Protein AF-A0A527XS07-F1 (afdb_monomer_lite)

Radius of gyration: 22.28 Å; chains: 1; bounding box: 47×31×51 Å

Sequence (104 aa):
AIPHRRAGKLIVATDEAQDPVLASIQAGAAACGVDDLRFVSAAEAQALEPALHCTKALLSPSTGIIDSHALMLGLLGDAEDNGATLSLNTRIVSGRVEPSRIVV

Secondary structure (DSSP, 8-state):
---EE---EEEEESSGGGHHHHHHHHHHHHHTT----EEEEHHHHHHH-TT---SEEEEESS--EE-HHHHHHHHHHHHHHTT----TT------EEETTEEE-

Structure (mmCIF, N/CA/C/O backbone):
data_AF-A0A527XS07-F1
#
_entry.id   AF-A0A527XS07-F1
#
loop_
_atom_site.group_PDB
_atom_site.id
_atom_site.type_symbol
_atom_site.label_atom_id
_atom_site.label_alt_id
_atom_site.label_comp_id
_atom_site.label_asym_id
_atom_site.label_entity_id
_atom_site.label_seq_id
_atom_site.pdbx_PDB_ins_code
_atom_site.Cartn_x
_atom_site.Cartn_y
_atom_site.Cartn_z
_atom_site.occupancy
_atom_site.B_iso_or_equiv
_atom_site.auth_seq_id
_atom_site.auth_comp_id
_atom_site.auth_asym_id
_atom_site.auth_atom_id
_atom_site.pdbx_PDB_model_num
ATOM 1 N N . ALA A 1 1 ? -0.622 -13.347 -13.367 1.00 83.19 1 ALA A N 1
ATOM 2 C CA . ALA A 1 1 ? -1.282 -12.478 -12.365 1.00 83.19 1 ALA A CA 1
ATOM 3 C C . ALA A 1 1 ? -0.422 -12.438 -11.106 1.00 83.19 1 ALA A C 1
ATOM 5 O O . ALA A 1 1 ? 0.109 -13.482 -10.745 1.00 83.19 1 ALA A O 1
ATOM 6 N N . ILE A 1 2 ? -0.258 -11.271 -10.470 1.00 97.19 2 ILE A N 1
ATOM 7 C CA . ILE A 1 2 ? 0.614 -11.109 -9.292 1.00 97.19 2 ILE A CA 1
ATOM 8 C C . ILE A 1 2 ? -0.127 -11.529 -8.009 1.00 97.19 2 ILE A C 1
ATOM 10 O O . ILE A 1 2 ? -1.226 -11.013 -7.767 1.00 97.19 2 ILE A O 1
ATOM 14 N N . PRO A 1 3 ? 0.435 -12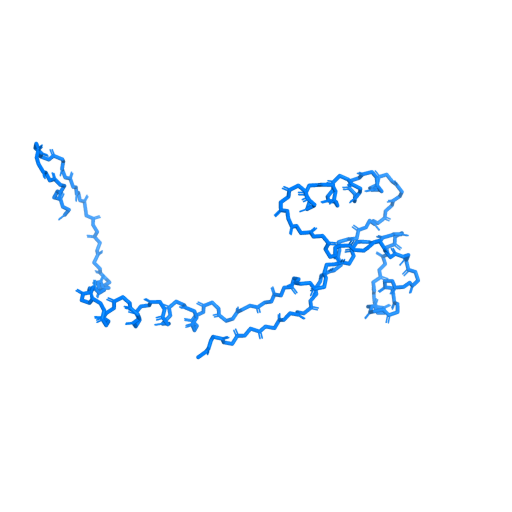.428 -7.174 1.00 98.19 3 PRO A N 1
ATOM 15 C CA . PRO A 1 3 ? -0.160 -12.792 -5.891 1.00 98.19 3 PRO A CA 1
ATOM 16 C C . PRO A 1 3 ? -0.307 -11.581 -4.963 1.00 98.19 3 PRO A C 1
ATOM 18 O O . PRO A 1 3 ? 0.653 -10.864 -4.684 1.00 98.19 3 PRO A O 1
ATOM 21 N N . HIS A 1 4 ? -1.520 -11.355 -4.465 1.00 98.00 4 HIS A N 1
ATOM 22 C CA . HIS A 1 4 ? -1.826 -10.283 -3.521 1.00 98.00 4 HIS A CA 1
ATOM 23 C C . HIS A 1 4 ? -3.041 -10.647 -2.666 1.00 98.00 4 HIS A C 1
ATOM 25 O O . HIS A 1 4 ? -3.853 -11.496 -3.038 1.00 98.00 4 HIS A O 1
ATOM 31 N N . ARG A 1 5 ? -3.179 -9.988 -1.512 1.00 98.06 5 ARG A N 1
ATOM 32 C CA . ARG A 1 5 ? -4.310 -10.167 -0.598 1.00 98.06 5 ARG A CA 1
ATOM 33 C C . ARG A 1 5 ? -4.722 -8.833 0.007 1.00 98.06 5 ARG A C 1
ATOM 35 O O . ARG A 1 5 ? -3.924 -8.196 0.691 1.00 98.06 5 ARG A O 1
ATOM 42 N N . ARG A 1 6 ? -5.989 -8.454 -0.169 1.00 97.00 6 ARG A N 1
ATOM 43 C CA . ARG A 1 6 ? -6.622 -7.339 0.556 1.00 97.00 6 ARG A CA 1
ATOM 44 C C . ARG A 1 6 ? -6.936 -7.770 1.985 1.00 97.00 6 ARG A C 1
ATOM 46 O O . ARG A 1 6 ? -8.038 -8.210 2.284 1.00 97.00 6 ARG A O 1
ATOM 53 N N . ALA A 1 7 ? -5.909 -7.753 2.827 1.00 96.88 7 ALA A N 1
ATOM 54 C CA . ALA A 1 7 ? -5.993 -8.197 4.215 1.00 96.88 7 ALA A CA 1
ATOM 55 C C . ALA A 1 7 ? -6.734 -7.200 5.125 1.00 96.88 7 ALA A C 1
ATOM 57 O O . ALA A 1 7 ? -7.100 -7.557 6.238 1.00 96.88 7 ALA A O 1
ATOM 58 N N . GLY A 1 8 ? -6.955 -5.971 4.657 1.00 97.25 8 GLY A N 1
ATOM 59 C CA . GLY A 1 8 ? -7.429 -4.865 5.474 1.00 97.25 8 GLY A CA 1
ATOM 60 C C . GLY A 1 8 ? -6.336 -4.298 6.385 1.00 97.25 8 GLY A C 1
ATOM 61 O O . GLY A 1 8 ? -5.217 -4.810 6.461 1.00 97.25 8 GLY A O 1
ATOM 62 N N . LYS A 1 9 ? -6.654 -3.191 7.057 1.00 98.19 9 LYS A N 1
ATOM 63 C CA . LYS A 1 9 ? -5.821 -2.571 8.095 1.00 98.19 9 LYS A CA 1
ATOM 64 C C . LYS A 1 9 ? -6.705 -1.851 9.102 1.00 98.19 9 LYS A C 1
ATOM 66 O O . LYS A 1 9 ? -7.609 -1.121 8.702 1.00 98.19 9 LYS A O 1
ATOM 71 N N . LEU A 1 10 ? -6.388 -1.993 10.384 1.00 98.31 10 LEU A N 1
ATOM 72 C CA . LEU A 1 10 ? -6.898 -1.128 11.444 1.00 98.31 10 LEU A CA 1
ATOM 73 C C . LEU A 1 10 ? -5.837 -0.076 11.776 1.00 98.31 10 LEU A C 1
ATOM 75 O O . LEU A 1 10 ? -4.694 -0.409 12.083 1.00 98.31 10 LEU A O 1
ATOM 79 N N . ILE A 1 11 ? -6.212 1.197 11.692 1.00 98.31 11 ILE A N 1
ATOM 80 C CA . ILE A 1 11 ? -5.426 2.314 12.222 1.00 98.31 11 ILE A CA 1
ATOM 81 C C . ILE A 1 11 ? -6.041 2.651 13.573 1.00 98.31 11 ILE A C 1
ATOM 83 O O . ILE A 1 11 ? -7.198 3.059 13.628 1.00 98.31 11 ILE A O 1
ATOM 87 N N . VAL A 1 12 ? -5.304 2.419 14.652 1.00 98.06 12 VAL A N 1
ATOM 88 C CA . VAL A 1 12 ? -5.860 2.405 16.010 1.00 98.06 12 VAL A CA 1
ATOM 89 C C . VAL A 1 12 ? -5.449 3.647 16.789 1.00 98.06 12 VAL A C 1
ATOM 91 O O . VAL A 1 12 ? -4.312 4.102 16.675 1.00 98.06 12 VAL A O 1
ATOM 94 N N . ALA A 1 13 ? -6.375 4.166 17.587 1.00 98.06 13 ALA A N 1
ATOM 95 C CA . ALA A 1 13 ? -6.099 5.093 18.672 1.00 98.06 13 ALA A CA 1
ATOM 96 C C . ALA A 1 13 ? -6.007 4.300 19.983 1.00 98.06 13 ALA A C 1
ATOM 98 O O . ALA A 1 13 ? -6.849 3.442 20.257 1.00 98.06 13 ALA A O 1
ATOM 99 N N . THR A 1 14 ? -4.982 4.555 20.790 1.00 97.44 14 THR A N 1
ATOM 100 C CA . THR A 1 14 ? -4.793 3.911 22.104 1.00 97.44 14 THR A CA 1
ATOM 101 C C . THR A 1 14 ? -5.268 4.771 23.271 1.00 97.44 14 THR A C 1
ATOM 103 O O . THR A 1 14 ? -5.331 4.284 24.396 1.00 97.44 14 THR A O 1
ATOM 106 N N . ASP A 1 15 ? -5.605 6.029 23.002 1.00 96.81 15 ASP A N 1
ATOM 107 C CA . ASP A 1 15 ? -6.149 7.000 23.943 1.00 96.81 15 ASP A CA 1
ATOM 108 C C . ASP A 1 15 ? -7.018 8.028 23.195 1.00 96.81 15 ASP A C 1
ATOM 110 O O . ASP A 1 15 ? -7.013 8.098 21.965 1.00 96.81 15 ASP A O 1
ATOM 114 N N . GLU A 1 16 ? -7.790 8.822 23.937 1.00 94.38 16 GLU A N 1
ATOM 115 C CA . GLU A 1 16 ? -8.724 9.806 23.371 1.00 94.38 16 GLU A CA 1
ATOM 116 C C . GLU A 1 16 ? -8.026 11.000 22.697 1.00 94.38 16 GLU A C 1
ATOM 118 O O . GLU A 1 16 ? -8.621 11.665 21.849 1.00 94.38 16 GLU A O 1
ATOM 123 N N . ALA A 1 17 ? -6.758 11.283 23.019 1.00 97.06 17 ALA A N 1
ATOM 124 C CA . ALA A 1 17 ? -6.030 12.395 22.408 1.00 97.06 17 ALA A CA 1
ATOM 125 C C . ALA A 1 17 ? -5.662 12.110 20.939 1.00 97.06 17 ALA A C 1
ATOM 127 O O . ALA A 1 17 ? -5.363 13.037 20.184 1.00 97.06 17 ALA A O 1
ATOM 128 N N . GLN A 1 18 ? -5.717 10.843 20.516 1.00 97.88 18 GLN A N 1
ATOM 129 C CA . GLN A 1 18 ? -5.448 10.409 19.143 1.00 97.88 18 GLN A CA 1
ATOM 130 C C . GLN A 1 18 ? -6.690 10.428 18.232 1.00 97.88 18 GLN A C 1
ATOM 132 O O . GLN A 1 18 ? -6.551 10.344 17.010 1.00 97.88 18 GLN A O 1
ATOM 137 N N . ASP A 1 19 ? -7.899 10.610 18.769 1.00 95.38 19 ASP A N 1
ATOM 138 C CA . ASP A 1 19 ? -9.138 10.655 17.977 1.00 95.38 19 ASP A CA 1
ATOM 139 C C . ASP A 1 19 ? -9.133 11.732 16.869 1.00 95.38 19 ASP A C 1
ATOM 141 O O . ASP A 1 19 ? -9.494 11.414 15.726 1.00 95.38 19 ASP A O 1
ATOM 145 N N . PRO A 1 20 ? -8.680 12.980 17.125 1.00 97.12 20 PRO A N 1
ATOM 146 C CA . PRO A 1 20 ? -8.559 13.994 16.076 1.00 97.12 20 PRO A CA 1
ATOM 147 C C . PRO A 1 20 ? -7.587 13.589 14.958 1.00 97.12 20 PRO A C 1
ATOM 149 O O . PRO A 1 20 ? -7.772 13.977 13.802 1.00 97.12 20 PRO A O 1
ATOM 152 N N . VAL A 1 21 ? -6.568 12.780 15.274 1.00 97.94 21 VAL A N 1
ATOM 153 C CA . VAL A 1 21 ? -5.609 12.268 14.285 1.00 97.94 21 VAL A CA 1
ATOM 154 C C . VAL A 1 21 ? -6.291 11.270 13.354 1.00 97.94 21 VAL A C 1
ATOM 156 O O . VAL A 1 21 ? -6.115 11.367 12.142 1.00 97.94 21 VAL A O 1
ATOM 159 N N . LEU A 1 22 ? -7.130 10.366 13.874 1.00 97.94 22 LEU A N 1
ATOM 160 C CA . LEU A 1 22 ? -7.898 9.443 13.029 1.00 97.94 22 LEU A CA 1
ATOM 161 C C . LEU A 1 22 ? -8.843 10.187 12.070 1.00 97.94 22 LEU A C 1
ATOM 163 O O . LEU A 1 22 ? -8.959 9.804 10.906 1.00 97.94 22 LEU A O 1
ATOM 167 N N . ALA A 1 23 ? -9.474 11.274 12.525 1.00 97.06 23 ALA A N 1
ATOM 168 C CA . ALA A 1 23 ? -10.309 12.122 11.670 1.00 97.06 23 ALA A CA 1
ATOM 169 C C . ALA A 1 23 ? -9.498 12.817 10.565 1.00 97.06 23 ALA A C 1
ATOM 171 O O . ALA A 1 23 ? -9.912 12.819 9.406 1.00 97.06 23 ALA A O 1
ATOM 172 N N . SER A 1 24 ? -8.314 13.339 10.900 1.00 98.25 24 SER A N 1
ATOM 173 C CA . SER A 1 24 ? -7.382 13.908 9.919 1.00 98.25 24 SER A CA 1
ATOM 174 C C . SER A 1 24 ? -6.937 12.868 8.882 1.00 98.25 24 SER A C 1
ATOM 176 O O . SER A 1 24 ? -6.933 13.149 7.684 1.00 98.25 24 SER A O 1
ATOM 178 N N . ILE A 1 25 ? -6.650 11.634 9.314 1.00 98.31 25 ILE A N 1
ATOM 179 C CA . ILE A 1 25 ? -6.305 10.525 8.415 1.00 98.31 25 ILE A CA 1
ATOM 180 C C . ILE A 1 25 ? -7.463 10.207 7.463 1.00 98.31 25 ILE A C 1
ATOM 182 O O . ILE A 1 25 ? -7.222 10.051 6.268 1.00 98.31 25 ILE A O 1
ATOM 186 N N . GLN A 1 26 ? -8.707 10.135 7.949 1.00 98.25 26 GLN A N 1
ATOM 187 C CA . GLN A 1 26 ? -9.864 9.881 7.085 1.00 98.25 26 GLN A CA 1
ATOM 188 C C . GLN A 1 26 ? -10.067 11.005 6.058 1.00 98.25 26 GLN A C 1
ATOM 190 O O . GLN A 1 26 ? -10.291 10.724 4.883 1.00 98.25 26 GLN A O 1
ATOM 195 N N . ALA A 1 27 ? -9.937 12.266 6.478 1.00 98.12 27 ALA A N 1
ATOM 196 C CA . ALA A 1 27 ? -10.041 13.412 5.578 1.00 98.12 27 ALA A CA 1
ATOM 197 C C . ALA A 1 27 ? -8.934 13.403 4.508 1.00 98.12 27 ALA A C 1
ATOM 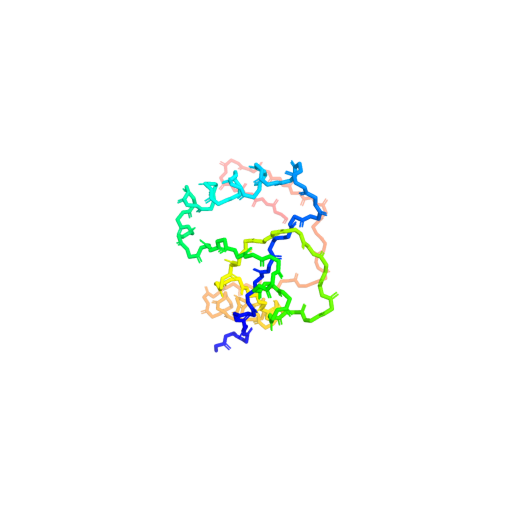199 O O . ALA A 1 27 ? -9.211 13.620 3.329 1.00 98.12 27 ALA A O 1
ATOM 200 N N . GLY A 1 28 ? -7.692 13.099 4.900 1.00 98.44 28 GLY A N 1
ATOM 201 C CA . GLY A 1 28 ? -6.572 12.943 3.970 1.00 98.44 28 GLY A CA 1
ATOM 202 C C . GLY A 1 28 ? -6.772 11.781 2.995 1.00 98.44 28 GLY A C 1
ATOM 203 O O . GLY A 1 28 ? -6.482 11.917 1.811 1.00 98.44 28 GLY A O 1
ATOM 204 N N . ALA A 1 29 ? -7.319 10.658 3.463 1.00 98.19 29 ALA A N 1
ATOM 205 C CA . ALA A 1 29 ? -7.651 9.518 2.615 1.00 98.19 29 ALA A CA 1
ATOM 206 C C . ALA A 1 29 ? -8.709 9.879 1.562 1.00 98.19 29 ALA A C 1
ATOM 208 O O . ALA A 1 29 ? -8.482 9.630 0.380 1.00 98.19 29 ALA A O 1
ATOM 209 N N . ALA A 1 30 ? -9.794 10.547 1.963 1.00 97.94 30 ALA A N 1
ATOM 210 C CA . ALA A 1 30 ? -10.829 11.017 1.042 1.00 97.94 30 ALA A CA 1
ATOM 211 C C . ALA A 1 30 ? -10.271 12.017 0.011 1.00 97.94 30 ALA A C 1
ATOM 213 O O . ALA A 1 30 ? -10.555 11.915 -1.179 1.00 97.94 30 ALA A O 1
ATOM 214 N N . ALA A 1 31 ? -9.392 12.937 0.429 1.00 98.44 31 ALA A N 1
ATOM 215 C CA . ALA A 1 31 ? -8.713 13.853 -0.492 1.00 98.44 31 ALA A CA 1
ATOM 216 C C . ALA A 1 31 ? -7.823 13.125 -1.523 1.00 98.44 31 ALA A C 1
ATOM 218 O O . ALA A 1 31 ? -7.627 13.624 -2.630 1.00 98.44 31 ALA A O 1
ATOM 219 N N . CYS A 1 32 ? -7.319 11.936 -1.182 1.00 97.94 32 CYS A N 1
ATOM 220 C CA . CYS A 1 32 ? -6.574 11.049 -2.076 1.00 97.94 32 CYS A CA 1
ATOM 221 C C . CYS A 1 32 ? -7.469 10.065 -2.863 1.00 97.94 32 CYS A C 1
ATOM 223 O O . CYS A 1 32 ? -6.936 9.191 -3.547 1.00 97.94 32 CYS A O 1
ATOM 225 N N . GLY A 1 33 ? -8.801 10.172 -2.767 1.00 98.12 33 GLY A N 1
ATOM 226 C CA . GLY A 1 33 ? -9.758 9.283 -3.441 1.00 98.12 33 GLY A CA 1
ATOM 227 C C . GLY A 1 33 ? -9.936 7.912 -2.776 1.00 98.12 33 GLY A C 1
ATOM 228 O O . GLY A 1 33 ? -10.342 6.953 -3.432 1.00 98.12 33 GLY A O 1
ATOM 229 N N . VAL A 1 34 ? -9.592 7.789 -1.492 1.00 98.12 34 VAL A N 1
ATOM 230 C CA . VAL A 1 34 ? -9.810 6.583 -0.683 1.00 98.12 34 VAL A CA 1
ATOM 231 C C . VAL A 1 34 ? -11.020 6.808 0.221 1.00 98.12 34 VAL A C 1
ATOM 233 O O . VAL A 1 34 ? -10.900 7.289 1.347 1.00 98.12 34 VAL A O 1
ATOM 236 N N . ASP A 1 35 ? -12.190 6.425 -0.284 1.00 96.75 35 ASP A N 1
ATOM 237 C CA . ASP A 1 35 ? -13.487 6.701 0.353 1.00 96.75 35 ASP A CA 1
ATOM 238 C C . ASP A 1 35 ? -14.037 5.520 1.174 1.00 96.75 35 ASP A C 1
ATOM 240 O O . ASP A 1 35 ? -15.151 5.566 1.694 1.00 96.75 35 ASP A O 1
ATOM 244 N N . ASP A 1 36 ? -13.278 4.427 1.291 1.00 97.88 36 ASP A N 1
ATOM 245 C CA . ASP A 1 36 ? -13.728 3.183 1.926 1.00 97.88 36 ASP A CA 1
ATOM 246 C C . ASP A 1 36 ? -13.345 3.055 3.409 1.00 97.88 36 ASP A C 1
ATOM 248 O O . ASP A 1 36 ? -13.634 2.025 4.028 1.00 97.88 36 ASP A O 1
ATOM 252 N N . LEU A 1 37 ? -12.726 4.092 3.988 1.00 98.12 37 LEU A N 1
ATOM 253 C CA . LEU A 1 37 ? -12.335 4.119 5.395 1.00 98.12 37 LEU A CA 1
ATOM 254 C C . LEU A 1 37 ? -13.545 4.277 6.318 1.00 98.12 37 LEU A C 1
ATOM 256 O O . LEU A 1 37 ? -14.351 5.195 6.162 1.00 98.12 37 LEU A O 1
ATOM 260 N N . ARG A 1 38 ? -13.633 3.420 7.340 1.00 97.88 38 ARG A N 1
ATOM 261 C CA . ARG A 1 38 ? -14.761 3.386 8.284 1.00 97.88 38 ARG A CA 1
ATOM 262 C C . ARG A 1 38 ? -14.276 3.510 9.711 1.00 97.88 38 ARG A C 1
ATOM 264 O O . ARG A 1 38 ? -13.408 2.750 10.131 1.00 97.88 38 ARG A O 1
ATOM 271 N N . PHE A 1 39 ? -14.856 4.431 10.469 1.00 98.00 39 PHE A N 1
ATOM 272 C CA . PHE A 1 39 ? -14.667 4.424 11.913 1.00 98.00 39 PHE A CA 1
ATOM 273 C C . PHE A 1 39 ? -15.305 3.175 12.510 1.00 98.00 39 PHE A C 1
ATOM 275 O O . PHE A 1 39 ? -16.420 2.814 12.140 1.00 98.00 39 PHE A O 1
ATOM 282 N N . VAL A 1 40 ? -14.592 2.550 13.439 1.00 97.81 40 VAL A N 1
ATOM 283 C CA . VAL A 1 40 ? -15.077 1.429 14.239 1.00 97.81 40 VAL A CA 1
ATOM 284 C C . VAL A 1 40 ? -14.765 1.692 15.710 1.00 97.81 40 VAL A C 1
ATOM 286 O O . VAL A 1 40 ? -13.745 2.296 16.063 1.00 97.81 40 VAL A O 1
ATOM 289 N N . SER A 1 41 ? -15.678 1.273 16.573 1.00 97.56 41 SER A N 1
ATOM 290 C CA . SER A 1 41 ? -15.507 1.296 18.024 1.00 97.56 41 SER A CA 1
ATOM 291 C C . SER A 1 41 ? -14.430 0.305 18.477 1.00 97.56 41 SER A C 1
ATOM 293 O O . SER A 1 41 ? -14.075 -0.623 17.748 1.00 97.56 41 SER A O 1
ATOM 295 N N . ALA A 1 42 ? -13.945 0.457 19.712 1.00 97.12 42 ALA A N 1
ATOM 296 C CA . ALA A 1 42 ? -13.055 -0.523 20.338 1.00 97.12 42 ALA A CA 1
ATOM 297 C C . ALA A 1 42 ? -13.638 -1.948 20.320 1.00 97.12 42 ALA A C 1
ATOM 299 O O . ALA A 1 42 ? -12.928 -2.901 20.012 1.00 97.12 42 ALA A O 1
ATOM 300 N N . ALA A 1 43 ? -14.941 -2.092 20.591 1.00 97.75 43 ALA A N 1
ATOM 301 C CA . ALA A 1 43 ? -15.614 -3.389 20.608 1.00 97.75 43 ALA A CA 1
ATOM 302 C C . ALA A 1 43 ? -15.654 -4.044 19.217 1.00 97.75 43 ALA A C 1
ATOM 304 O O . ALA A 1 43 ? -15.379 -5.234 19.086 1.00 97.75 43 ALA A O 1
ATOM 305 N N . GLU A 1 44 ? -15.946 -3.270 18.168 1.00 97.94 44 GLU A N 1
ATOM 306 C CA . GLU A 1 44 ? -15.902 -3.757 16.784 1.00 97.94 44 GLU A CA 1
ATOM 307 C C . GLU A 1 44 ? -14.471 -4.107 16.358 1.00 97.94 44 GLU A C 1
ATOM 309 O O . GLU A 1 44 ? -14.251 -5.146 15.740 1.00 97.94 44 GLU A O 1
ATOM 314 N N . ALA A 1 45 ? -13.485 -3.284 16.727 1.00 97.38 45 ALA A N 1
ATOM 315 C CA . ALA A 1 45 ? -12.078 -3.554 16.448 1.00 97.38 45 ALA A CA 1
ATOM 316 C C . ALA A 1 45 ? -11.594 -4.839 17.141 1.00 97.38 45 ALA A C 1
ATOM 318 O O . ALA A 1 45 ? -10.887 -5.633 16.527 1.00 97.38 45 ALA A O 1
ATOM 319 N N . GLN A 1 46 ? -12.022 -5.086 18.381 1.00 97.44 46 GLN A N 1
ATOM 320 C CA . GLN A 1 46 ? -11.671 -6.294 19.126 1.00 97.44 46 GLN A CA 1
ATOM 321 C C . GLN A 1 46 ? -12.435 -7.540 18.646 1.00 97.44 46 GLN A C 1
ATOM 323 O O . GLN A 1 46 ? -11.917 -8.650 18.732 1.00 97.44 46 GLN A O 1
ATOM 328 N N . ALA A 1 47 ? -13.637 -7.379 18.084 1.00 97.50 47 ALA A N 1
ATOM 329 C CA . ALA A 1 47 ? -14.333 -8.470 17.401 1.00 97.50 47 ALA A CA 1
ATOM 330 C C . ALA A 1 47 ? -13.593 -8.923 16.128 1.00 97.50 47 ALA A C 1
ATOM 332 O O . ALA A 1 47 ? -13.655 -10.100 15.774 1.00 97.50 47 ALA A O 1
ATOM 333 N N . LEU A 1 48 ? -12.889 -8.004 15.455 1.00 96.19 48 LEU A N 1
ATOM 334 C CA . LEU A 1 48 ? -12.018 -8.317 14.318 1.00 96.19 48 LEU A CA 1
ATOM 335 C C . LEU A 1 48 ? -10.669 -8.893 14.776 1.00 96.19 48 LEU A C 1
ATOM 337 O O . LEU A 1 48 ? -10.211 -9.883 14.216 1.00 96.19 48 LEU A O 1
ATOM 341 N N . GLU A 1 49 ? -10.055 -8.293 15.796 1.00 97.19 49 GLU A N 1
ATOM 342 C CA . GLU A 1 49 ? -8.735 -8.660 16.317 1.00 97.19 49 GLU A CA 1
ATOM 343 C C . GLU A 1 49 ? -8.790 -8.825 17.851 1.00 97.19 49 GLU A C 1
ATOM 345 O O . GLU A 1 49 ? -8.571 -7.861 18.587 1.00 97.19 49 GLU A O 1
ATOM 350 N N . PRO A 1 50 ? -9.053 -10.038 18.381 1.00 97.12 50 PRO A N 1
ATOM 351 C CA . PRO A 1 50 ? -9.319 -10.247 19.814 1.00 97.12 50 PRO A CA 1
ATOM 352 C C . PRO A 1 50 ? -8.197 -9.819 20.769 1.00 97.12 50 PRO A C 1
ATOM 354 O O . PRO A 1 50 ? -8.460 -9.463 21.919 1.00 97.12 50 PRO A O 1
ATOM 357 N N . ALA A 1 51 ? -6.948 -9.848 20.299 1.00 97.31 51 ALA A N 1
ATOM 358 C CA . ALA A 1 51 ? -5.772 -9.451 21.073 1.00 97.31 51 ALA A CA 1
ATOM 359 C C . ALA A 1 51 ? -5.515 -7.931 21.068 1.00 97.31 51 ALA A C 1
ATOM 361 O O . ALA A 1 51 ? -4.575 -7.467 21.716 1.00 97.31 51 ALA A O 1
ATOM 362 N N . LEU A 1 52 ? -6.307 -7.154 20.324 1.00 97.06 52 LEU A N 1
ATOM 363 C CA . LEU A 1 52 ? -6.118 -5.718 20.166 1.00 97.06 52 LEU A CA 1
ATOM 364 C C . LEU A 1 52 ? -6.635 -4.939 21.382 1.00 97.06 52 LEU A C 1
ATOM 366 O O . LEU A 1 52 ? -7.726 -5.193 21.886 1.00 97.06 52 LEU A O 1
ATOM 370 N N . HIS A 1 53 ? -5.875 -3.924 21.791 1.00 96.81 53 HIS A N 1
ATOM 371 C CA . HIS A 1 53 ? -6.299 -2.914 22.756 1.00 96.81 53 HIS A CA 1
ATOM 372 C C . HIS A 1 53 ? -6.293 -1.533 22.091 1.00 96.81 53 HIS A C 1
ATOM 374 O O . HIS A 1 53 ? -5.241 -1.047 21.673 1.00 96.81 53 HIS A O 1
ATOM 380 N N . CYS A 1 54 ? -7.462 -0.899 21.990 1.00 97.50 54 CYS A N 1
ATOM 381 C CA . CYS A 1 54 ? -7.630 0.440 21.423 1.00 97.50 54 CYS A CA 1
ATOM 382 C C . CYS A 1 54 ? -8.876 1.122 22.005 1.00 97.50 54 CYS A C 1
ATOM 384 O O . CYS A 1 54 ? -9.774 0.447 22.505 1.00 97.50 54 CYS A O 1
ATOM 386 N N . THR A 1 55 ? -8.940 2.451 21.932 1.00 97.12 55 THR A N 1
ATOM 387 C CA . THR A 1 55 ? -10.138 3.242 22.273 1.00 97.12 55 THR A CA 1
ATOM 388 C C . THR A 1 55 ? -11.065 3.396 21.068 1.00 97.12 55 THR A C 1
ATOM 390 O O . THR A 1 55 ? -12.290 3.403 21.206 1.00 97.12 55 THR A O 1
ATOM 393 N N . LYS A 1 56 ? -10.482 3.479 19.870 1.00 97.00 56 LYS A N 1
ATOM 394 C CA . LYS A 1 56 ? -11.174 3.633 18.589 1.00 97.00 56 LYS A CA 1
ATOM 395 C C . LYS A 1 56 ? -10.258 3.199 17.454 1.00 97.00 56 LYS A C 1
ATOM 397 O O . LYS A 1 56 ? -9.036 3.194 17.607 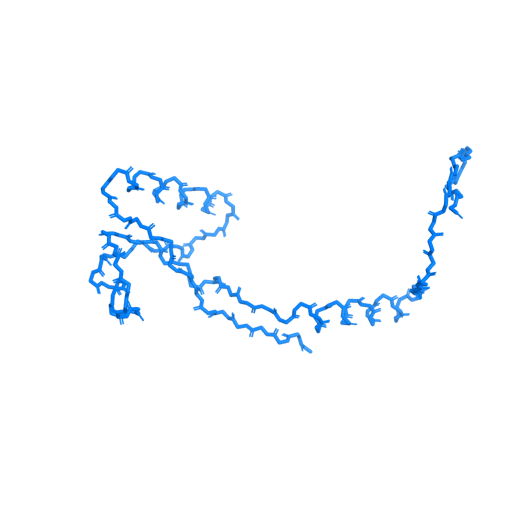1.00 97.00 56 LYS A O 1
ATOM 402 N N . ALA A 1 57 ? -10.822 2.877 16.295 1.00 98.25 57 ALA A N 1
ATOM 403 C CA . ALA A 1 57 ? -10.018 2.621 15.110 1.00 98.25 57 ALA A CA 1
ATOM 404 C C . ALA A 1 57 ? -10.680 3.110 13.820 1.00 98.25 57 ALA A C 1
ATOM 406 O O . ALA A 1 57 ? -11.875 3.407 13.758 1.00 98.25 57 ALA A O 1
ATOM 407 N N . LEU A 1 58 ? -9.867 3.178 12.772 1.00 98.25 58 LEU A N 1
ATOM 408 C CA . LEU A 1 58 ? -10.273 3.393 11.395 1.00 98.25 58 LEU A CA 1
ATOM 409 C C . LEU A 1 58 ? -9.931 2.130 10.596 1.00 98.25 58 LEU A C 1
ATOM 411 O O . LEU A 1 58 ? -8.761 1.768 10.452 1.00 98.25 58 LEU A O 1
ATOM 415 N N . LEU A 1 59 ? -10.956 1.447 10.096 1.00 98.44 59 LEU A N 1
ATOM 416 C CA . LEU A 1 59 ? -10.829 0.274 9.242 1.00 98.44 59 LEU A CA 1
ATOM 417 C C . LEU A 1 59 ? -10.630 0.709 7.788 1.00 98.44 59 LEU A C 1
ATOM 419 O O . LEU A 1 59 ? -11.468 1.409 7.225 1.00 98.44 59 LEU A O 1
ATOM 423 N N . SER A 1 60 ? -9.545 0.240 7.175 1.00 98.44 60 SER A N 1
ATOM 424 C CA . SER A 1 60 ? -9.265 0.353 5.743 1.00 98.44 60 SER A CA 1
ATOM 425 C C . SER A 1 60 ? -9.400 -1.021 5.080 1.00 98.44 60 SER A C 1
ATOM 427 O O . SER A 1 60 ? -8.472 -1.827 5.186 1.00 98.44 60 SER A O 1
ATOM 429 N N . PRO A 1 61 ? -10.528 -1.326 4.413 1.00 97.75 61 PRO A N 1
ATOM 430 C CA . PRO A 1 61 ? -10.768 -2.650 3.840 1.00 97.75 61 PRO A CA 1
ATOM 431 C C . PRO A 1 61 ? -9.976 -2.905 2.547 1.00 97.75 61 PRO A C 1
ATOM 433 O O . PRO A 1 61 ? -9.638 -4.050 2.255 1.00 97.75 61 PRO A O 1
ATOM 436 N N . SER A 1 62 ? -9.641 -1.865 1.777 1.00 97.56 62 SER A N 1
ATOM 437 C CA . SER A 1 62 ? -8.823 -1.989 0.561 1.00 97.56 62 SER A CA 1
ATOM 438 C C . SER A 1 62 ? -7.333 -2.223 0.816 1.00 97.56 62 SER A C 1
ATOM 440 O O . SER A 1 62 ? -6.643 -2.698 -0.092 1.00 97.56 62 SER A O 1
ATOM 442 N N . THR A 1 63 ? -6.826 -1.929 2.021 1.00 97.94 63 THR A N 1
ATOM 443 C CA . THR A 1 63 ? -5.412 -2.161 2.351 1.00 97.94 63 THR A CA 1
ATOM 444 C C . THR A 1 63 ? -5.065 -3.645 2.194 1.00 97.94 63 THR A C 1
ATOM 446 O O . THR A 1 63 ? -5.862 -4.537 2.486 1.00 97.94 63 THR A O 1
ATOM 449 N N . GLY A 1 64 ? -3.855 -3.935 1.722 1.00 97.50 64 GLY A N 1
ATOM 450 C CA . GLY A 1 64 ? -3.421 -5.301 1.498 1.00 97.50 64 GLY A CA 1
ATOM 451 C C . GLY A 1 64 ? -1.916 -5.468 1.449 1.00 97.50 64 GLY A C 1
ATOM 452 O O . GLY A 1 64 ? -1.149 -4.527 1.632 1.00 97.50 64 GLY A O 1
ATOM 453 N N . ILE A 1 65 ? -1.528 -6.708 1.187 1.00 98.31 65 ILE A N 1
ATOM 454 C CA . ILE A 1 65 ? -0.153 -7.150 0.989 1.00 98.31 65 ILE A CA 1
ATOM 455 C C . ILE A 1 65 ? -0.013 -7.731 -0.418 1.00 98.31 65 ILE A C 1
ATOM 457 O O . ILE A 1 65 ? -0.971 -8.270 -0.978 1.00 98.31 65 ILE A O 1
ATOM 461 N N . ILE A 1 66 ? 1.184 -7.628 -0.981 1.00 98.25 66 ILE A N 1
ATOM 462 C CA . ILE A 1 66 ? 1.530 -8.113 -2.318 1.00 98.25 66 ILE A CA 1
ATOM 463 C C . ILE A 1 66 ? 2.850 -8.875 -2.251 1.00 98.25 66 ILE A C 1
ATOM 465 O O . ILE A 1 66 ? 3.726 -8.524 -1.459 1.00 98.25 66 ILE A O 1
ATOM 469 N N . ASP A 1 67 ? 2.995 -9.903 -3.082 1.00 98.50 67 ASP A N 1
ATOM 470 C CA . ASP A 1 67 ? 4.295 -10.516 -3.331 1.00 98.50 67 ASP A CA 1
ATOM 471 C C . ASP A 1 67 ? 5.140 -9.559 -4.183 1.00 98.50 67 ASP A C 1
ATOM 473 O O . ASP A 1 67 ? 4.976 -9.454 -5.403 1.00 98.50 67 ASP A O 1
ATOM 477 N N . SER A 1 68 ? 6.020 -8.811 -3.517 1.00 98.25 68 SER A N 1
ATOM 478 C CA . SER A 1 68 ? 6.882 -7.830 -4.174 1.00 98.25 68 SER A CA 1
ATOM 479 C C . SER A 1 68 ? 7.905 -8.481 -5.100 1.00 98.25 68 SER A C 1
ATOM 481 O O . SER A 1 68 ? 8.278 -7.873 -6.100 1.00 98.25 68 SER A O 1
ATOM 483 N N . HIS A 1 69 ? 8.338 -9.713 -4.821 1.00 98.25 69 HIS A N 1
ATOM 484 C CA . HIS A 1 69 ? 9.297 -10.404 -5.673 1.00 98.25 69 HIS A CA 1
ATOM 485 C C . HIS A 1 69 ? 8.635 -10.841 -6.980 1.00 98.25 69 HIS A C 1
ATOM 487 O O . HIS A 1 69 ? 9.153 -10.550 -8.058 1.00 98.25 69 HIS A O 1
ATOM 493 N N . ALA A 1 70 ? 7.446 -11.444 -6.897 1.00 98.38 70 ALA A N 1
ATOM 494 C CA . ALA A 1 70 ? 6.656 -11.792 -8.074 1.00 98.38 70 ALA A CA 1
ATOM 495 C C . ALA A 1 70 ? 6.284 -10.552 -8.902 1.00 98.38 70 ALA A C 1
ATOM 497 O O . ALA A 1 70 ? 6.335 -10.608 -10.129 1.00 98.38 70 ALA A O 1
ATOM 498 N N . LEU A 1 71 ? 5.952 -9.428 -8.251 1.00 98.56 71 LEU A N 1
ATOM 499 C CA . LEU A 1 71 ? 5.712 -8.159 -8.942 1.00 98.56 71 LEU A CA 1
ATOM 500 C C . LEU A 1 71 ? 6.943 -7.711 -9.739 1.00 98.56 71 LEU A C 1
ATOM 502 O O . LEU A 1 71 ? 6.823 -7.419 -10.923 1.00 98.56 71 LEU A O 1
ATOM 506 N N . MET A 1 72 ? 8.116 -7.671 -9.103 1.00 98.38 72 MET A N 1
ATOM 507 C CA . MET A 1 72 ? 9.354 -7.232 -9.755 1.00 98.38 72 MET A CA 1
ATOM 508 C C . MET A 1 72 ? 9.751 -8.147 -10.917 1.00 98.38 72 MET A C 1
ATOM 510 O O . MET A 1 72 ? 10.175 -7.651 -11.956 1.00 98.38 72 MET A O 1
ATOM 514 N N . LEU A 1 73 ? 9.580 -9.465 -10.768 1.00 97.94 73 LEU A N 1
ATOM 515 C CA . LEU A 1 73 ? 9.812 -10.424 -11.851 1.00 97.94 73 LEU A CA 1
ATOM 516 C C . LEU A 1 73 ? 8.823 -10.238 -13.008 1.00 97.94 73 LEU A C 1
ATOM 518 O O . LEU A 1 73 ? 9.229 -10.306 -14.162 1.00 97.94 73 LEU A O 1
ATOM 522 N N . GLY A 1 74 ? 7.549 -9.967 -12.710 1.00 98.00 74 GLY A N 1
ATOM 523 C CA . GLY A 1 74 ? 6.548 -9.654 -13.731 1.00 98.00 74 GLY A CA 1
ATOM 524 C C . GLY A 1 74 ? 6.899 -8.390 -14.515 1.00 98.00 74 GLY A C 1
ATOM 525 O O . GLY A 1 74 ? 6.912 -8.420 -15.737 1.00 98.00 74 GLY A O 1
ATOM 526 N N . LEU A 1 75 ? 7.270 -7.313 -13.815 1.00 98.19 75 LEU A N 1
ATOM 527 C CA . LEU A 1 75 ? 7.696 -6.057 -14.445 1.00 98.19 75 LEU A CA 1
ATOM 528 C C . LEU A 1 75 ? 8.966 -6.220 -15.288 1.00 98.19 75 LEU A C 1
ATOM 530 O O . LEU A 1 75 ? 9.089 -5.581 -16.329 1.00 98.19 75 LEU A O 1
ATOM 534 N N . LEU A 1 76 ? 9.911 -7.054 -14.843 1.00 98.38 76 LEU A N 1
ATOM 535 C CA . LEU A 1 76 ? 11.095 -7.382 -15.633 1.00 98.38 76 LEU A CA 1
ATOM 536 C C . LEU A 1 76 ? 10.708 -8.117 -16.920 1.00 98.38 76 LEU A C 1
ATOM 538 O O . LEU A 1 76 ? 11.159 -7.708 -17.984 1.00 98.38 76 LEU A O 1
ATOM 542 N N . GLY A 1 77 ? 9.845 -9.133 -16.827 1.00 98.06 77 GLY A N 1
ATOM 543 C CA . GLY A 1 77 ? 9.340 -9.853 -17.999 1.00 98.06 77 GLY A CA 1
ATOM 544 C C . GLY A 1 77 ? 8.650 -8.917 -18.992 1.00 98.06 77 GLY A C 1
ATOM 545 O O . GLY A 1 77 ? 9.018 -8.899 -20.161 1.00 98.06 77 GLY A O 1
ATOM 546 N N . ASP A 1 78 ? 7.743 -8.058 -18.512 1.00 98.38 78 ASP A N 1
ATOM 547 C CA . ASP A 1 78 ? 7.076 -7.055 -19.352 1.00 98.38 78 ASP A CA 1
ATOM 548 C C . ASP A 1 78 ? 8.095 -6.125 -20.041 1.00 98.38 78 ASP A C 1
ATOM 550 O O . ASP A 1 78 ? 7.936 -5.774 -21.210 1.00 98.38 78 ASP A O 1
ATOM 554 N N . ALA A 1 79 ? 9.155 -5.710 -19.342 1.00 98.56 79 ALA A N 1
ATOM 555 C CA . ALA A 1 79 ? 10.188 -4.849 -19.911 1.00 98.56 79 ALA A CA 1
ATOM 556 C C . ALA A 1 79 ? 11.042 -5.575 -20.967 1.00 98.56 79 ALA A C 1
ATOM 558 O O . ALA A 1 79 ? 11.308 -5.004 -22.027 1.00 98.56 79 ALA A O 1
ATOM 559 N N . GLU A 1 80 ? 11.460 -6.814 -20.700 1.00 98.38 80 GLU A N 1
ATOM 560 C CA . GLU A 1 80 ? 12.243 -7.646 -21.624 1.00 98.38 80 GLU A CA 1
ATOM 561 C C . GLU A 1 80 ? 11.444 -7.982 -22.892 1.00 98.38 80 GLU A C 1
ATOM 563 O O . GLU A 1 80 ? 11.970 -7.844 -23.999 1.00 98.38 80 GLU A O 1
ATOM 568 N N . ASP A 1 81 ? 10.148 -8.287 -22.759 1.00 98.44 81 ASP A N 1
ATOM 569 C CA . ASP A 1 81 ? 9.227 -8.491 -23.888 1.00 98.44 81 ASP A CA 1
ATOM 570 C C . ASP A 1 81 ? 9.085 -7.229 -24.763 1.00 98.44 81 ASP A C 1
ATOM 572 O O . ASP A 1 81 ? 8.816 -7.316 -25.964 1.00 98.44 81 ASP A O 1
ATOM 576 N N . ASN A 1 82 ? 9.315 -6.047 -24.182 1.00 98.56 82 ASN A N 1
ATOM 577 C CA . ASN A 1 82 ? 9.344 -4.757 -24.876 1.00 98.56 82 ASN A CA 1
ATOM 578 C C . ASN A 1 82 ? 10.770 -4.298 -25.257 1.00 98.56 82 ASN A C 1
ATOM 580 O O . ASN A 1 82 ? 10.976 -3.138 -25.621 1.00 98.56 82 ASN A O 1
ATOM 584 N N . GLY A 1 83 ? 11.755 -5.201 -25.221 1.00 98.44 83 GLY A N 1
ATOM 585 C CA . GLY A 1 83 ? 13.110 -4.976 -25.731 1.00 98.44 83 GLY A CA 1
ATOM 586 C C . GLY A 1 83 ? 14.089 -4.331 -24.748 1.00 98.44 83 GLY A C 1
ATOM 587 O O . GLY A 1 83 ? 15.168 -3.904 -25.166 1.00 98.44 83 GLY A O 1
ATOM 588 N N . ALA A 1 84 ? 13.747 -4.236 -23.461 1.00 98.44 84 ALA A N 1
ATOM 589 C CA . ALA A 1 84 ? 14.698 -3.833 -22.429 1.00 98.44 84 ALA A CA 1
ATOM 590 C C . ALA A 1 84 ? 15.679 -4.972 -22.087 1.00 98.44 84 ALA A C 1
ATOM 592 O O . ALA A 1 84 ? 15.384 -6.147 -22.280 1.00 98.44 84 ALA A O 1
ATOM 593 N N . THR A 1 85 ? 16.829 -4.616 -21.508 1.00 97.50 85 THR A N 1
ATOM 594 C CA . THR A 1 85 ? 17.816 -5.578 -20.994 1.00 97.50 85 THR A CA 1
ATOM 595 C C . THR A 1 85 ? 18.183 -5.226 -19.560 1.00 97.50 85 THR A C 1
ATOM 597 O O . THR A 1 85 ? 18.544 -4.081 -19.274 1.00 97.50 85 THR A O 1
ATOM 600 N N . LEU A 1 86 ? 18.170 -6.213 -18.662 1.00 97.50 86 LEU A N 1
ATOM 601 C CA . LEU A 1 86 ? 18.667 -6.060 -17.296 1.00 97.50 86 LEU A CA 1
ATOM 602 C C . LEU A 1 86 ? 20.136 -6.493 -17.187 1.00 97.50 86 LEU A C 1
ATOM 604 O O . LEU A 1 86 ? 20.472 -7.660 -17.370 1.00 97.50 86 LEU A O 1
ATOM 608 N N . SER A 1 87 ? 21.016 -5.560 -16.815 1.00 97.06 87 SER A N 1
ATOM 609 C CA . SER A 1 87 ? 22.432 -5.849 -16.544 1.00 97.06 87 SER A CA 1
ATOM 610 C C . SER A 1 87 ? 22.690 -5.954 -15.041 1.00 97.06 87 SER A C 1
ATOM 612 O O . SER A 1 87 ? 22.820 -4.949 -14.339 1.00 97.06 87 SER A O 1
ATOM 614 N N . LEU A 1 88 ? 22.765 -7.182 -14.526 1.00 97.12 88 LEU A N 1
ATOM 615 C CA . LEU A 1 88 ? 23.074 -7.449 -13.118 1.00 97.12 88 LEU A CA 1
ATOM 616 C C . LEU A 1 88 ? 24.577 -7.331 -12.838 1.00 97.12 88 LEU A C 1
ATOM 618 O O . LEU A 1 88 ? 25.404 -7.372 -13.747 1.00 97.12 88 LEU A O 1
ATOM 622 N N . ASN A 1 89 ? 24.941 -7.164 -11.562 1.00 97.25 89 ASN A N 1
ATOM 623 C CA . ASN A 1 89 ? 26.337 -7.027 -11.114 1.00 97.25 89 ASN A CA 1
ATOM 624 C C . ASN A 1 89 ? 27.136 -5.933 -11.849 1.00 97.25 89 ASN A C 1
ATOM 626 O O . ASN A 1 89 ? 28.364 -5.967 -11.890 1.00 97.25 89 ASN A O 1
ATOM 630 N N . THR A 1 90 ? 26.446 -4.946 -12.420 1.00 97.19 90 THR A N 1
ATOM 631 C CA . THR A 1 90 ? 27.055 -3.876 -13.208 1.00 97.19 90 THR A CA 1
ATOM 632 C C . THR A 1 90 ? 27.039 -2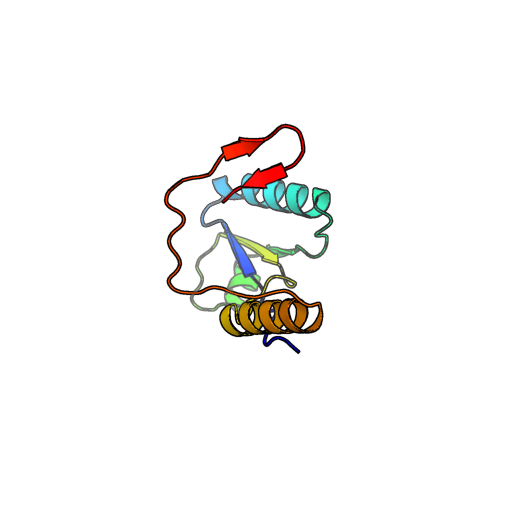.596 -12.388 1.00 97.19 90 THR A C 1
ATOM 634 O O . THR A 1 90 ? 26.016 -1.923 -12.272 1.00 97.19 90 THR A O 1
ATOM 637 N N . ARG A 1 91 ? 28.172 -2.270 -11.760 1.00 96.81 91 ARG A N 1
ATOM 638 C CA . ARG A 1 91 ? 28.325 -1.017 -11.013 1.00 96.81 91 ARG A CA 1
ATOM 639 C C . ARG A 1 91 ? 28.606 0.124 -11.987 1.00 96.81 91 ARG A C 1
ATOM 641 O O . ARG A 1 91 ? 29.633 0.111 -12.657 1.00 96.81 91 ARG A O 1
ATOM 648 N N . ILE A 1 92 ? 27.744 1.135 -11.991 1.00 95.75 92 ILE A N 1
ATOM 649 C CA . ILE A 1 92 ? 28.014 2.405 -12.672 1.00 95.75 92 ILE A CA 1
ATOM 650 C C . ILE A 1 92 ? 29.052 3.180 -11.850 1.00 95.75 92 ILE A C 1
ATOM 652 O O . ILE A 1 92 ? 28.867 3.383 -10.649 1.00 95.75 92 ILE A O 1
ATOM 656 N N . VAL A 1 93 ? 30.162 3.573 -12.481 1.00 97.44 93 VAL A N 1
ATOM 657 C CA . VAL A 1 93 ? 31.293 4.254 -11.815 1.00 97.44 93 VAL A CA 1
ATOM 658 C C . VAL A 1 93 ? 31.273 5.760 -12.067 1.00 97.44 93 VAL A C 1
ATOM 660 O O . VAL A 1 93 ? 31.616 6.545 -11.185 1.00 97.44 93 VAL A O 1
ATOM 663 N N . SER A 1 94 ? 30.871 6.172 -13.262 1.00 97.06 94 SER A N 1
ATOM 664 C CA . SER A 1 94 ? 30.748 7.571 -13.654 1.00 97.06 94 SER A CA 1
ATOM 665 C C . SER A 1 94 ? 29.704 7.700 -14.759 1.00 97.06 94 SER 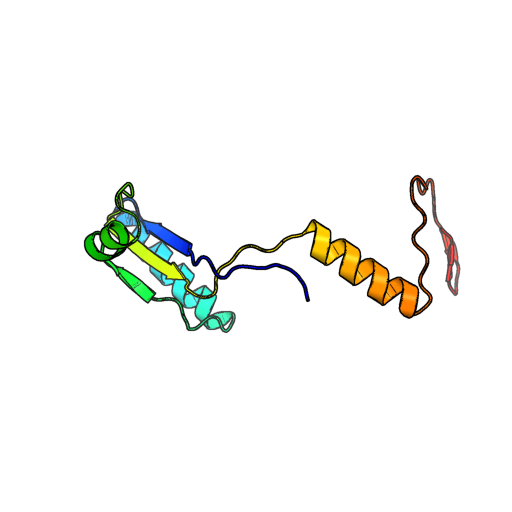A C 1
ATOM 667 O O . SER A 1 94 ? 29.194 6.707 -15.255 1.00 97.06 94 SER A O 1
ATOM 669 N N . GLY A 1 95 ? 29.367 8.932 -15.117 1.00 96.38 95 GLY A N 1
ATOM 670 C CA . GLY A 1 95 ? 28.532 9.254 -16.265 1.00 96.38 95 GLY A CA 1
ATOM 671 C C . GLY A 1 95 ? 28.789 10.700 -16.672 1.00 96.38 95 GLY A C 1
ATOM 672 O O . GLY A 1 95 ? 29.336 11.483 -15.889 1.00 96.38 95 GLY A O 1
ATOM 673 N N . ARG A 1 96 ? 28.434 11.072 -17.900 1.00 97.00 96 ARG A N 1
ATOM 674 C CA . ARG A 1 96 ? 28.556 12.452 -18.387 1.00 97.00 96 ARG A CA 1
ATOM 675 C C . ARG A 1 96 ? 27.372 12.842 -19.255 1.00 97.00 96 ARG A C 1
ATOM 677 O O . ARG A 1 96 ? 26.801 12.017 -19.966 1.00 97.00 96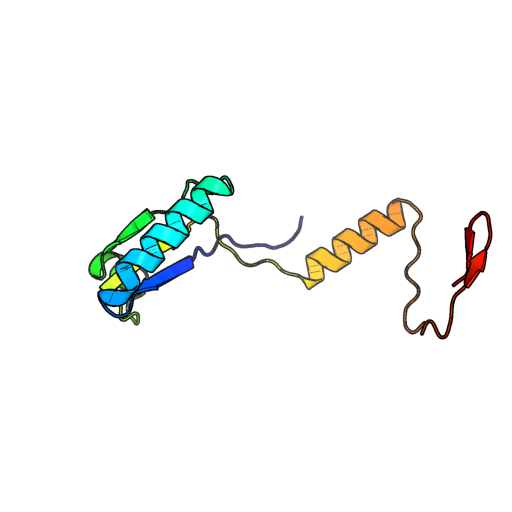 ARG A O 1
ATOM 684 N N . VAL A 1 97 ? 27.048 14.127 -19.211 1.00 97.75 97 VAL A N 1
ATOM 685 C CA . VAL A 1 97 ? 26.047 14.744 -20.080 1.00 97.75 97 VAL A CA 1
ATOM 686 C C . VAL A 1 97 ? 26.773 15.349 -21.276 1.00 97.75 97 VAL A C 1
ATOM 688 O O . VAL A 1 97 ? 27.661 16.184 -21.116 1.00 97.75 97 VAL A O 1
ATOM 691 N N . GLU A 1 98 ? 26.411 14.911 -22.473 1.00 96.50 98 GLU A N 1
ATOM 692 C CA . GLU A 1 98 ? 26.837 15.488 -23.748 1.00 96.50 98 GLU A CA 1
ATOM 693 C C . GLU A 1 98 ? 25.660 16.273 -24.365 1.00 96.50 98 GLU A C 1
ATOM 695 O O . GLU A 1 98 ? 24.515 16.040 -23.974 1.00 96.50 98 GLU A O 1
ATOM 700 N N . PRO A 1 99 ? 25.886 17.182 -25.338 1.00 96.25 99 PRO A N 1
ATOM 701 C CA . PRO A 1 99 ? 24.844 18.089 -25.843 1.00 96.25 99 PRO A CA 1
ATOM 702 C C . PRO A 1 99 ? 23.533 17.430 -26.311 1.00 96.25 99 PRO A C 1
ATOM 704 O O . PRO A 1 99 ? 22.504 18.097 -26.335 1.00 96.25 99 PRO A O 1
ATOM 707 N N . SER A 1 100 ? 23.550 16.143 -26.678 1.00 95.19 100 SER A N 1
ATOM 708 C CA . SER A 1 100 ? 22.375 15.397 -27.153 1.00 95.19 100 SER A CA 1
ATOM 709 C C . SER A 1 100 ? 22.125 14.059 -26.449 1.00 95.19 100 SER A C 1
ATOM 711 O O . SER A 1 100 ? 21.217 13.331 -26.850 1.00 95.19 100 SER A O 1
ATOM 713 N N . ARG A 1 101 ? 22.920 13.687 -25.436 1.00 95.06 101 ARG A N 1
ATOM 714 C CA . ARG A 1 101 ? 22.796 12.373 -24.785 1.00 95.06 101 ARG A CA 1
ATOM 715 C C . ARG A 1 101 ? 23.427 12.325 -23.402 1.00 95.06 101 ARG A C 1
ATOM 717 O O . ARG A 1 101 ? 24.330 13.092 -23.083 1.00 95.06 101 ARG A O 1
ATOM 724 N N . ILE A 1 102 ? 22.997 11.344 -22.621 1.00 95.06 102 ILE A N 1
ATOM 725 C CA . ILE A 1 102 ? 23.672 10.932 -21.393 1.00 95.06 102 ILE A CA 1
ATOM 726 C C . ILE A 1 102 ? 24.476 9.675 -21.715 1.00 95.06 102 ILE A C 1
ATOM 728 O O . ILE A 1 102 ? 23.959 8.751 -22.340 1.00 95.06 102 ILE A O 1
ATOM 732 N N . VAL A 1 103 ? 25.745 9.661 -21.313 1.00 92.44 103 VAL A N 1
ATOM 733 C CA . VAL A 1 103 ? 26.617 8.488 -21.400 1.00 92.44 103 VAL A CA 1
ATOM 734 C C . VAL A 1 103 ? 26.869 7.999 -19.982 1.00 92.44 103 VAL A C 1
ATOM 736 O O . VAL A 1 103 ? 27.300 8.786 -19.136 1.00 92.44 103 VAL A O 1
ATOM 739 N N . VAL A 1 104 ? 26.573 6.725 -19.742 1.00 86.81 104 VAL A N 1
ATOM 740 C CA . VAL A 1 104 ? 26.682 6.031 -18.451 1.00 86.81 104 VAL A CA 1
ATOM 741 C C . VAL A 1 104 ? 27.783 4.986 -18.542 1.00 86.81 104 VAL A C 1
ATOM 743 O O . VAL A 1 104 ? 27.881 4.357 -19.619 1.00 86.81 104 VAL A O 1
#

pLDDT: mean 97.29, std 2.0, range [83.19, 98.56]

Foldseek 3Di:
DWDKDLPKDKDFAQDPVCVVVQVVVQVVCVVVVQNQKDKDAQVRVCVVPVPDHGRIIIIRRRDIDTDVVSVVVVVVVVVVVVPDDDDPPDDDDDWDDDPPDIGD